Protein AF-A0AAP4BRH8-F1 (afdb_monomer_lite)

Foldseek 3Di:
DPPPPDPVPDDCPFQQSVCLLDPDDFQADQAPLHGPVVPDDDDDDPCVVVVNDGGQARSHHSDGWDKDADPVWIKTADPVRGIHTPVSNVVSVVCVVVPVD

InterPro domains:
  IPR058605 Biotin synthase auxiliary protein, C-terminal domain [PF26519] (65-90)

pLDDT: mean 89.55, std 15.1, range [38.06, 98.62]

Radius of gyration: 14.03 Å; chains: 1; bounding box: 38×30×37 Å

Organism: NCBI:txid37637

Sequence (101 aa):
MARAKDPALQTKNSPLAVAMCSDDEPVFHPNTGTEIASGEEIRLSPSQQAGYDAPRFCQLCGRRMKVQIRPDGWHAECSRHGLVDSEWIFEAQLRRRLGAG

Structure (mmCIF, N/CA/C/O backbone):
data_AF-A0AAP4BRH8-F1
#
_entry.id   AF-A0AAP4BRH8-F1
#
loop_
_atom_site.group_PDB
_atom_site.id
_atom_site.type_symbol
_atom_site.label_atom_id
_atom_site.label_alt_id
_atom_site.label_comp_id
_atom_site.label_asym_id
_atom_site.label_entity_id
_atom_site.label_seq_id
_atom_site.pdbx_PDB_ins_code
_atom_site.Cartn_x
_atom_site.Cartn_y
_atom_site.Cartn_z
_atom_site.occupancy
_atom_site.B_iso_or_equiv
_atom_site.auth_seq_id
_atom_site.auth_comp_id
_atom_site.auth_asym_id
_atom_site.auth_atom_id
_atom_site.pdbx_PDB_model_num
ATOM 1 N N . MET A 1 1 ? 21.942 -14.434 16.825 1.00 38.06 1 MET A N 1
ATOM 2 C CA . MET A 1 1 ? 21.178 -13.393 16.104 1.00 38.06 1 MET A CA 1
ATOM 3 C C . MET A 1 1 ? 20.496 -14.066 14.924 1.00 38.06 1 MET A C 1
ATOM 5 O O . MET A 1 1 ? 21.201 -14.567 14.057 1.00 38.06 1 MET A O 1
ATOM 9 N N . ALA A 1 2 ? 19.168 -14.202 14.936 1.00 41.84 2 ALA A N 1
ATOM 10 C CA . ALA A 1 2 ? 18.454 -14.804 13.810 1.00 41.84 2 ALA A CA 1
ATOM 11 C C . ALA A 1 2 ? 18.670 -13.919 12.577 1.00 41.84 2 ALA A C 1
ATOM 13 O O . ALA A 1 2 ? 18.444 -12.710 12.650 1.00 41.84 2 ALA A O 1
ATOM 14 N N . ARG A 1 3 ? 19.163 -14.490 11.472 1.00 44.84 3 ARG A N 1
ATOM 15 C CA . ARG A 1 3 ? 19.249 -13.759 10.205 1.00 44.84 3 ARG A CA 1
ATOM 16 C C . ARG A 1 3 ? 17.845 -13.258 9.875 1.00 44.84 3 ARG A C 1
ATOM 18 O O . ARG A 1 3 ? 16.910 -14.057 9.883 1.00 44.84 3 ARG A O 1
ATOM 25 N N . ALA A 1 4 ? 17.692 -11.955 9.630 1.00 51.50 4 ALA A N 1
ATOM 26 C CA . ALA A 1 4 ? 16.484 -11.451 8.991 1.00 51.50 4 ALA A CA 1
ATOM 27 C C . ALA A 1 4 ? 16.270 -12.316 7.742 1.00 51.50 4 ALA A C 1
ATOM 29 O O . ALA A 1 4 ? 17.199 -12.440 6.941 1.00 51.50 4 ALA A O 1
ATOM 30 N N . LYS A 1 5 ? 15.127 -13.012 7.649 1.00 53.59 5 LYS A N 1
ATOM 31 C CA . LYS A 1 5 ? 14.788 -13.794 6.454 1.00 53.59 5 LYS A CA 1
ATOM 32 C C . LYS A 1 5 ? 14.986 -12.875 5.258 1.00 53.59 5 LYS A C 1
ATOM 34 O O . LYS A 1 5 ? 14.435 -11.775 5.264 1.00 53.59 5 LYS A O 1
ATOM 39 N N . ASP A 1 6 ? 15.787 -13.314 4.294 1.00 52.84 6 ASP A N 1
ATOM 40 C CA . ASP A 1 6 ? 15.979 -12.582 3.049 1.00 52.84 6 ASP A CA 1
ATOM 41 C C . ASP A 1 6 ? 14.591 -12.249 2.471 1.00 52.84 6 ASP A C 1
ATOM 43 O O . ASP A 1 6 ? 13.797 -13.175 2.260 1.00 52.84 6 ASP A O 1
ATOM 47 N N . PRO A 1 7 ? 14.233 -10.965 2.291 1.00 53.78 7 PRO A N 1
ATOM 48 C CA . PRO A 1 7 ? 12.945 -10.587 1.720 1.00 53.78 7 PRO A CA 1
ATOM 49 C C . PRO A 1 7 ? 12.711 -11.233 0.349 1.00 53.78 7 PRO A C 1
ATOM 51 O O . PRO A 1 7 ? 11.567 -11.528 0.018 1.00 53.78 7 PRO A O 1
ATOM 54 N N . ALA A 1 8 ? 13.783 -11.542 -0.395 1.00 51.00 8 ALA A N 1
ATOM 55 C CA . ALA A 1 8 ? 13.720 -12.216 -1.691 1.00 51.00 8 ALA A CA 1
ATOM 56 C C . ALA A 1 8 ? 13.213 -13.673 -1.623 1.00 51.00 8 ALA A C 1
ATOM 58 O O . ALA A 1 8 ? 12.868 -14.251 -2.649 1.00 51.00 8 ALA A O 1
ATOM 59 N N . LEU A 1 9 ? 13.145 -14.280 -0.429 1.00 53.12 9 LEU A N 1
ATOM 60 C CA . LEU A 1 9 ? 12.633 -15.642 -0.211 1.00 53.12 9 LEU A CA 1
ATOM 61 C C . LEU A 1 9 ? 11.171 -15.676 0.273 1.00 53.12 9 LEU A C 1
ATOM 63 O O . LEU A 1 9 ? 10.658 -16.749 0.600 1.00 53.12 9 LEU A O 1
ATOM 67 N N . GLN A 1 10 ? 10.494 -14.529 0.384 1.00 64.94 10 GLN A N 1
ATOM 68 C CA . GLN A 1 10 ? 9.100 -14.476 0.836 1.00 64.94 10 GLN A CA 1
ATOM 69 C C . GLN A 1 10 ? 8.129 -14.677 -0.335 1.00 64.94 10 GLN A C 1
ATOM 71 O O . GLN A 1 10 ? 8.367 -14.213 -1.443 1.00 64.94 10 GLN A O 1
ATOM 76 N N . THR A 1 11 ? 7.031 -15.399 -0.097 1.00 69.81 11 THR A N 1
ATOM 77 C CA . THR A 1 11 ? 6.082 -15.817 -1.141 1.00 69.81 11 THR A CA 1
ATOM 78 C C . THR A 1 11 ? 4.797 -14.981 -1.123 1.00 69.81 11 THR A C 1
ATOM 80 O O . THR A 1 11 ? 4.376 -14.492 -0.074 1.00 69.81 11 THR A O 1
ATOM 83 N N . LYS A 1 12 ? 4.125 -14.879 -2.281 1.00 80.00 12 LYS A N 1
ATOM 84 C CA . LYS A 1 12 ? 2.863 -14.141 -2.541 1.00 80.00 12 LYS A CA 1
ATOM 85 C C . LYS A 1 12 ? 1.628 -14.663 -1.768 1.00 80.00 12 LYS A C 1
ATOM 87 O O . LYS A 1 12 ? 0.503 -14.277 -2.056 1.00 80.00 12 LYS A O 1
ATOM 92 N N . ASN A 1 13 ? 1.820 -15.524 -0.770 1.00 89.06 13 ASN A N 1
ATOM 93 C CA . ASN A 1 13 ? 0.746 -16.197 -0.030 1.00 89.06 13 ASN A CA 1
ATOM 94 C C . ASN A 1 13 ? 0.353 -15.474 1.270 1.00 89.06 13 ASN A C 1
ATOM 96 O O . ASN A 1 13 ? -0.455 -15.992 2.039 1.00 89.06 13 ASN A O 1
ATOM 100 N N . SER A 1 14 ? 0.944 -14.313 1.568 1.00 94.56 14 SER A N 1
ATOM 101 C CA . SER A 1 14 ? 0.551 -13.542 2.749 1.00 94.56 14 SER A CA 1
ATOM 102 C C . SER A 1 14 ? -0.865 -12.966 2.571 1.00 94.56 14 SER A C 1
ATOM 104 O O . SER A 1 14 ? -1.234 -12.611 1.448 1.00 94.56 14 SER A O 1
ATOM 106 N N . PRO A 1 15 ? -1.657 -12.807 3.649 1.00 96.81 15 PRO A N 1
ATOM 107 C CA . PRO A 1 15 ? -2.971 -12.172 3.554 1.00 96.81 15 PRO A CA 1
ATOM 108 C C . PRO A 1 15 ? -2.925 -10.789 2.896 1.00 96.81 15 PRO A C 1
ATOM 110 O O . PRO A 1 15 ? -3.790 -10.460 2.089 1.00 96.81 15 PRO A O 1
ATOM 113 N N . LEU A 1 16 ? -1.896 -9.990 3.200 1.00 96.94 16 LEU A N 1
ATOM 114 C CA . LEU A 1 16 ? -1.727 -8.676 2.589 1.00 96.94 16 LEU A CA 1
ATOM 115 C C . LEU A 1 16 ? -1.431 -8.770 1.086 1.00 96.94 16 LEU A C 1
ATOM 117 O O . LEU A 1 16 ? -2.020 -8.018 0.315 1.00 96.94 16 LEU A O 1
ATOM 121 N N . ALA A 1 17 ? -0.545 -9.678 0.668 1.00 96.56 17 ALA A N 1
ATOM 122 C CA . ALA A 1 17 ? -0.216 -9.868 -0.743 1.00 96.56 17 ALA A CA 1
ATOM 123 C C . ALA A 1 17 ? -1.433 -10.320 -1.546 1.00 96.56 17 ALA A C 1
ATOM 125 O O . ALA A 1 17 ? -1.682 -9.768 -2.615 1.00 96.56 17 ALA A O 1
ATOM 126 N N . VAL A 1 18 ? -2.205 -11.275 -1.017 1.00 95.75 18 VAL A N 1
ATOM 127 C CA . VAL A 1 18 ? -3.450 -11.738 -1.641 1.00 95.75 18 VAL A CA 1
ATOM 128 C C . VAL A 1 18 ? -4.407 -10.564 -1.821 1.00 95.75 18 VAL A C 1
ATOM 130 O O . VAL A 1 18 ? -4.796 -10.286 -2.950 1.00 95.75 18 VAL A O 1
ATOM 133 N N . ALA A 1 19 ? -4.683 -9.819 -0.747 1.00 96.12 19 ALA A N 1
ATOM 134 C CA . ALA A 1 19 ? -5.621 -8.702 -0.784 1.00 96.12 19 ALA A CA 1
ATOM 135 C C . ALA A 1 19 ? -5.184 -7.570 -1.736 1.00 96.12 19 ALA A C 1
ATOM 137 O O . ALA A 1 19 ? -6.019 -6.924 -2.357 1.00 96.12 19 ALA A O 1
ATOM 138 N N . MET A 1 20 ? -3.883 -7.275 -1.842 1.00 95.62 20 MET A N 1
ATOM 139 C CA . MET A 1 20 ? -3.390 -6.213 -2.740 1.00 95.62 20 MET A CA 1
ATOM 140 C C . MET A 1 20 ? -3.291 -6.659 -4.203 1.00 95.62 20 MET A C 1
ATOM 142 O O . MET A 1 20 ? -3.198 -5.823 -5.101 1.00 95.62 20 MET A O 1
ATOM 146 N N . CYS A 1 21 ? -3.272 -7.969 -4.452 1.00 94.44 21 CYS A N 1
ATOM 147 C CA . CYS A 1 21 ? -3.251 -8.529 -5.800 1.00 94.44 21 CYS A CA 1
ATOM 148 C C . CYS A 1 21 ? -4.654 -8.844 -6.337 1.00 94.44 21 CYS A C 1
ATOM 150 O O . CYS A 1 21 ? -4.787 -9.007 -7.549 1.00 94.44 21 CYS A O 1
ATOM 152 N N . SER A 1 22 ? -5.668 -8.931 -5.475 1.00 91.94 22 SER A N 1
ATOM 153 C CA . SER A 1 22 ? -7.080 -9.086 -5.843 1.00 91.94 22 SER A CA 1
ATOM 154 C C . SER A 1 22 ? -7.714 -7.768 -6.308 1.00 91.94 22 SER A C 1
ATOM 156 O O . SER A 1 22 ? -7.046 -6.734 -6.368 1.00 91.94 22 SER A O 1
ATOM 158 N N . ASP A 1 23 ? -8.999 -7.827 -6.659 1.00 89.25 23 ASP A N 1
ATOM 159 C CA . ASP A 1 23 ? -9.844 -6.666 -6.984 1.00 89.25 23 ASP A CA 1
ATOM 160 C C . ASP A 1 23 ? -10.712 -6.217 -5.792 1.00 89.25 23 ASP A C 1
ATOM 162 O O . ASP A 1 23 ? -11.561 -5.340 -5.932 1.00 89.25 23 ASP A O 1
ATOM 166 N N . ASP A 1 24 ? -10.501 -6.817 -4.617 1.00 92.25 24 ASP A N 1
ATOM 167 C CA . ASP A 1 24 ? -11.212 -6.465 -3.391 1.00 92.25 24 ASP A CA 1
ATOM 168 C C . ASP A 1 24 ? -10.902 -5.026 -2.959 1.00 92.25 24 ASP A C 1
ATOM 170 O O . ASP A 1 24 ? -9.745 -4.593 -2.925 1.00 92.25 24 ASP A O 1
ATOM 174 N N . GLU A 1 25 ? -11.946 -4.296 -2.572 1.00 92.88 25 GLU A N 1
ATOM 175 C CA . GLU A 1 25 ? -11.815 -2.938 -2.053 1.00 92.88 25 GLU A CA 1
ATOM 176 C C . GLU A 1 25 ? -11.102 -2.947 -0.684 1.00 92.88 25 GLU A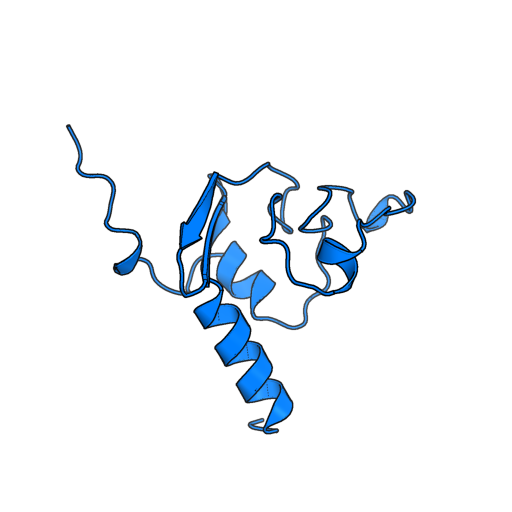 C 1
ATOM 178 O O . GLU A 1 25 ? -11.435 -3.756 0.191 1.00 92.88 25 GLU A O 1
ATOM 183 N N . PRO A 1 26 ? -10.093 -2.081 -0.463 1.00 96.81 26 PRO A N 1
ATOM 184 C CA . PRO A 1 26 ? -9.374 -2.040 0.805 1.00 96.81 26 PRO A CA 1
ATOM 185 C C . PRO A 1 26 ? -10.269 -1.626 1.984 1.00 96.81 26 PRO A C 1
ATOM 187 O O . PRO A 1 26 ? -11.123 -0.757 1.859 1.00 96.81 26 PRO A O 1
ATOM 190 N N . VAL A 1 27 ? -10.001 -2.165 3.180 1.00 98.31 27 VAL A N 1
ATOM 191 C CA . VAL A 1 27 ? -10.647 -1.697 4.426 1.00 98.31 27 VAL A CA 1
ATOM 192 C C . VAL A 1 27 ? -10.037 -0.369 4.879 1.00 98.31 27 VAL A C 1
ATOM 194 O O . VAL A 1 27 ? -10.737 0.526 5.343 1.00 98.31 27 VAL A O 1
ATOM 197 N N . PHE A 1 28 ? -8.720 -0.224 4.718 1.00 98.62 28 PHE A N 1
ATOM 198 C CA . PHE A 1 28 ? -7.972 0.994 5.023 1.00 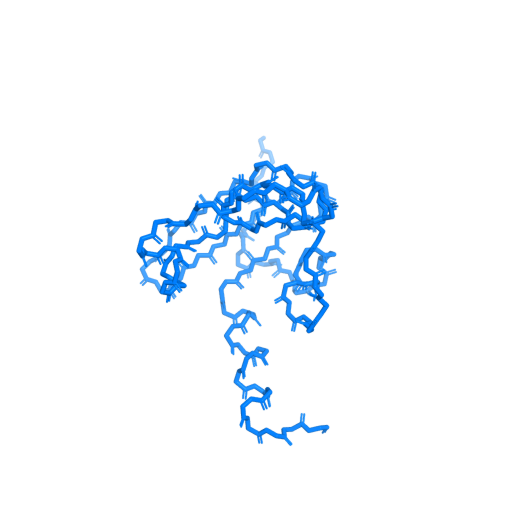98.62 28 PHE A CA 1
ATOM 199 C C . PHE A 1 28 ? -7.218 1.479 3.791 1.00 98.62 28 PHE A C 1
ATOM 201 O O . PHE A 1 28 ? -6.550 0.695 3.117 1.00 98.62 28 PHE A O 1
ATOM 208 N N . HIS A 1 29 ? -7.242 2.783 3.541 1.00 97.94 29 HIS A N 1
ATOM 209 C CA . HIS A 1 29 ? -6.539 3.389 2.425 1.00 97.94 29 HIS A CA 1
ATOM 210 C C . HIS A 1 29 ? -5.013 3.150 2.533 1.00 97.94 29 HIS A C 1
ATOM 212 O O . HIS A 1 29 ? -4.395 3.577 3.518 1.00 97.94 29 HIS A O 1
ATOM 218 N N . PRO A 1 30 ? -4.357 2.517 1.539 1.00 97.75 30 PRO A N 1
ATOM 219 C CA . PRO A 1 30 ? -2.969 2.052 1.669 1.00 97.75 30 PRO A CA 1
ATOM 220 C C . PRO A 1 30 ? -1.919 3.150 1.907 1.00 97.75 30 PRO A C 1
ATOM 222 O O . PRO A 1 30 ? -0.861 2.886 2.488 1.00 97.75 30 PRO A O 1
ATOM 225 N N . ASN A 1 31 ? -2.176 4.391 1.481 1.00 97.75 31 ASN A N 1
ATOM 226 C CA . ASN A 1 31 ? -1.217 5.494 1.627 1.00 97.75 31 ASN A CA 1
ATOM 227 C C . ASN A 1 31 ? -1.494 6.420 2.821 1.00 97.75 31 ASN A C 1
ATOM 229 O O . ASN A 1 31 ? -0.566 7.085 3.278 1.00 97.75 31 ASN A O 1
ATOM 233 N N . THR A 1 32 ? -2.719 6.442 3.354 1.00 97.38 32 THR A N 1
ATOM 234 C CA . THR A 1 32 ? -3.109 7.367 4.442 1.00 97.38 32 THR A CA 1
ATOM 235 C C . THR A 1 32 ? -3.468 6.647 5.739 1.00 97.38 32 THR A C 1
ATOM 237 O O . THR A 1 32 ? -3.326 7.226 6.811 1.00 97.38 32 THR A O 1
ATOM 240 N N . GLY A 1 33 ? -3.884 5.378 5.661 1.00 97.81 33 GLY A N 1
ATOM 241 C CA . GLY A 1 33 ? -4.350 4.598 6.805 1.00 97.81 33 GLY A CA 1
ATOM 242 C C . GLY A 1 33 ? -5.775 4.928 7.248 1.00 97.81 33 GLY A C 1
ATOM 243 O O . GLY A 1 33 ? -6.225 4.362 8.238 1.00 97.81 33 GLY A O 1
ATOM 244 N N . THR A 1 34 ? -6.472 5.812 6.531 1.00 98.06 34 THR A N 1
ATOM 245 C CA . THR A 1 34 ? -7.886 6.139 6.758 1.00 98.06 34 THR A CA 1
ATOM 246 C C . THR A 1 34 ? -8.750 4.910 6.493 1.00 98.06 34 THR A C 1
ATOM 248 O O . THR A 1 34 ? -8.560 4.239 5.481 1.00 98.06 34 THR A O 1
ATOM 251 N N . GLU A 1 35 ? -9.683 4.593 7.385 1.00 98.19 35 GLU A N 1
ATOM 252 C CA . GLU A 1 35 ? -10.659 3.523 7.158 1.00 98.19 35 GLU A CA 1
ATOM 253 C C . GLU A 1 35 ? -11.649 3.943 6.065 1.00 98.19 35 GLU A C 1
ATOM 255 O O . GLU A 1 35 ? -12.245 5.008 6.161 1.00 98.19 35 GLU A O 1
ATOM 260 N N . ILE A 1 36 ? -11.837 3.126 5.027 1.00 97.25 36 ILE A N 1
ATOM 261 C CA . ILE A 1 36 ? -12.693 3.483 3.882 1.00 97.25 36 ILE A CA 1
ATOM 262 C C . ILE A 1 36 ? -14.152 3.656 4.323 1.00 97.25 36 ILE A C 1
ATOM 264 O O . ILE A 1 36 ? -14.825 4.603 3.919 1.00 97.25 36 ILE A O 1
ATOM 268 N N . ALA A 1 37 ? -14.629 2.785 5.214 1.00 96.56 37 ALA A N 1
ATOM 269 C CA . ALA A 1 37 ? -16.004 2.810 5.704 1.00 96.56 37 ALA A CA 1
ATOM 270 C C . ALA A 1 37 ? -16.321 4.001 6.628 1.00 96.56 37 ALA A C 1
ATOM 272 O O . ALA A 1 37 ? -17.496 4.254 6.891 1.00 96.56 37 ALA A O 1
ATOM 273 N N . SER A 1 38 ? -15.317 4.740 7.122 1.00 96.75 38 SER A N 1
ATOM 274 C CA . SER A 1 38 ? -15.564 5.895 7.996 1.00 96.75 38 SER A CA 1
ATOM 275 C C . SER A 1 38 ? -16.181 7.081 7.248 1.00 96.75 38 SER A C 1
ATOM 277 O O . SER A 1 38 ? -16.764 7.963 7.878 1.00 96.75 38 SER A O 1
ATOM 279 N N . GLY A 1 39 ? -16.046 7.117 5.916 1.00 94.12 39 GLY A N 1
ATOM 280 C CA . GLY A 1 39 ? -16.465 8.248 5.087 1.00 94.12 39 GLY A CA 1
ATOM 281 C C . GLY A 1 39 ? -15.620 9.511 5.287 1.00 94.12 39 GLY A C 1
ATOM 282 O O . GLY A 1 39 ? -15.994 10.575 4.796 1.00 94.12 39 GLY A O 1
ATOM 283 N N . GLU A 1 40 ? -14.499 9.421 6.009 1.00 96.44 40 GLU A N 1
ATOM 284 C CA . GLU A 1 40 ? -13.557 10.529 6.156 1.00 96.44 40 GLU A CA 1
ATOM 285 C C . GLU A 1 40 ? -12.919 10.878 4.803 1.00 96.44 40 GLU A C 1
ATOM 287 O O . GLU A 1 40 ? -12.590 10.008 3.995 1.00 96.44 40 GLU A O 1
ATOM 292 N N . GLU A 1 41 ? -12.720 12.173 4.556 1.00 95.94 41 GLU A N 1
ATOM 293 C CA . GLU A 1 41 ? -12.086 12.659 3.333 1.00 95.94 41 GLU A CA 1
ATOM 294 C C . GLU A 1 41 ? -10.632 12.158 3.226 1.00 95.94 41 GLU A C 1
ATOM 296 O O . GLU A 1 41 ? -9.757 12.533 4.010 1.00 95.94 41 GLU A O 1
ATOM 301 N N . ILE A 1 42 ? -10.345 11.350 2.204 1.00 96.88 42 ILE A N 1
ATOM 302 C CA . ILE A 1 42 ? -8.991 10.863 1.920 1.00 96.88 42 ILE A CA 1
ATOM 303 C C . ILE A 1 42 ? -8.262 11.892 1.056 1.00 96.88 42 ILE A C 1
ATOM 305 O O . ILE A 1 42 ? -8.469 11.983 -0.154 1.00 96.88 42 ILE A O 1
ATOM 309 N N . ARG A 1 43 ? -7.355 12.653 1.673 1.00 95.75 43 ARG A N 1
ATOM 310 C CA . ARG A 1 43 ? -6.490 13.598 0.956 1.00 95.75 43 ARG A CA 1
ATOM 311 C C . ARG A 1 43 ? -5.192 12.936 0.529 1.00 95.75 43 ARG A C 1
ATOM 313 O O . ARG A 1 43 ? -4.383 12.534 1.364 1.00 95.75 43 ARG A O 1
ATOM 320 N N . LEU A 1 44 ? -4.982 12.880 -0.780 1.00 96.25 44 LEU A N 1
ATOM 321 C CA . LEU A 1 44 ? -3.785 12.315 -1.390 1.00 96.25 44 LEU A CA 1
ATOM 322 C C . LEU A 1 44 ? -2.875 13.411 -1.935 1.00 96.25 44 LEU A C 1
ATOM 324 O O . LEU A 1 44 ? -3.346 14.359 -2.564 1.00 96.25 44 LEU A O 1
ATOM 328 N N . SER A 1 45 ? -1.567 13.248 -1.747 1.00 96.25 45 SER A N 1
ATOM 329 C CA . SER A 1 45 ? -0.569 14.026 -2.480 1.00 96.25 45 SER A CA 1
ATOM 330 C C . SER A 1 45 ? -0.658 13.715 -3.985 1.00 96.25 45 SER A C 1
ATOM 332 O O . SER A 1 45 ? -1.115 12.631 -4.359 1.00 96.25 45 SER A O 1
ATOM 334 N N . PRO A 1 46 ? -0.169 14.600 -4.872 1.00 97.38 46 PRO A N 1
ATOM 335 C CA . PRO A 1 46 ? -0.120 14.306 -6.305 1.00 97.38 46 PRO A CA 1
ATOM 336 C C . PRO A 1 46 ? 0.609 12.992 -6.644 1.00 97.38 46 PRO A C 1
ATOM 338 O O . PRO A 1 46 ? 0.176 12.261 -7.528 1.00 97.38 46 PRO A O 1
ATOM 341 N N . SER A 1 47 ? 1.673 12.652 -5.905 1.00 95.62 47 SER A N 1
ATOM 342 C CA . SER A 1 47 ? 2.423 11.396 -6.088 1.00 95.62 47 SER A CA 1
ATOM 343 C C . SER A 1 47 ? 1.582 10.164 -5.733 1.00 95.62 47 SER A C 1
ATOM 345 O O . SER A 1 47 ? 1.585 9.167 -6.454 1.00 95.62 47 SER A O 1
ATOM 347 N N . GLN A 1 48 ? 0.799 10.251 -4.652 1.00 95.94 48 GLN A N 1
ATOM 348 C CA . GLN A 1 48 ? -0.109 9.183 -4.224 1.00 95.94 48 GLN A CA 1
ATOM 349 C C . GLN A 1 48 ? -1.254 8.989 -5.221 1.00 95.94 48 GLN A C 1
ATOM 351 O O . GLN A 1 48 ? -1.568 7.854 -5.561 1.00 95.94 48 GLN A O 1
ATOM 356 N N . GLN A 1 49 ? -1.832 10.080 -5.735 1.00 95.50 49 GLN A N 1
ATOM 357 C CA . GLN A 1 49 ? -2.877 10.019 -6.769 1.00 95.50 49 GLN A CA 1
ATOM 358 C C . GLN A 1 49 ? -2.364 9.383 -8.065 1.00 95.50 49 GLN A C 1
ATOM 360 O O . GLN A 1 49 ? -3.090 8.640 -8.718 1.00 95.50 49 GLN A O 1
ATOM 365 N N . ALA A 1 50 ? -1.104 9.644 -8.420 1.00 93.50 50 ALA A N 1
ATOM 366 C CA . ALA A 1 50 ? -0.454 9.053 -9.585 1.00 93.50 50 ALA A CA 1
ATOM 367 C C . ALA A 1 50 ? 0.007 7.596 -9.372 1.00 93.50 50 ALA A C 1
ATOM 369 O O . ALA A 1 50 ? 0.451 6.958 -10.324 1.00 93.50 50 ALA A O 1
ATOM 370 N N . GLY A 1 51 ? -0.082 7.061 -8.148 1.00 90.81 51 GLY A N 1
ATOM 371 C CA . GLY A 1 51 ? 0.351 5.699 -7.822 1.00 90.81 51 GLY A CA 1
ATOM 372 C C . GLY A 1 51 ? 1.870 5.511 -7.727 1.00 90.81 51 GLY A C 1
ATOM 373 O O . GLY A 1 51 ? 2.343 4.381 -7.819 1.00 90.81 51 GLY A O 1
ATOM 374 N N . TYR A 1 52 ? 2.644 6.587 -7.546 1.00 91.62 52 TYR A N 1
ATOM 375 C CA . TYR A 1 52 ? 4.112 6.520 -7.452 1.00 91.62 52 TYR A CA 1
ATOM 376 C C . TYR A 1 52 ? 4.634 6.265 -6.032 1.00 91.62 52 TYR A C 1
ATOM 378 O O . TYR A 1 52 ? 5.776 5.840 -5.859 1.00 91.62 52 TYR A O 1
ATOM 386 N N . ASP A 1 53 ? 3.805 6.480 -5.011 1.00 95.56 53 ASP A N 1
ATOM 387 C CA . ASP A 1 53 ? 4.185 6.248 -3.619 1.00 95.56 53 ASP A CA 1
ATOM 388 C C . ASP A 1 53 ? 3.885 4.808 -3.183 1.00 95.56 53 ASP A C 1
ATOM 390 O O . ASP A 1 53 ? 2.755 4.325 -3.287 1.00 95.56 53 ASP A O 1
ATOM 394 N N . ALA A 1 54 ? 4.878 4.150 -2.579 1.00 96.94 54 ALA A N 1
ATOM 395 C CA . ALA A 1 54 ? 4.682 2.859 -1.925 1.00 96.94 54 ALA A CA 1
ATOM 396 C C . ALA A 1 54 ? 3.622 2.948 -0.800 1.00 96.94 54 ALA A C 1
ATOM 398 O O . ALA A 1 54 ? 3.566 3.952 -0.073 1.00 96.94 54 ALA A O 1
ATOM 399 N N . PRO A 1 55 ? 2.814 1.893 -0.586 1.00 97.38 55 PRO A N 1
ATOM 400 C CA . PRO A 1 55 ? 1.818 1.861 0.476 1.00 97.38 55 PRO A CA 1
ATOM 401 C C . PRO A 1 55 ? 2.506 1.936 1.840 1.00 97.38 55 PRO A C 1
ATOM 403 O O . PRO A 1 55 ? 3.498 1.260 2.110 1.00 97.38 55 PRO A O 1
ATOM 406 N N . ARG A 1 56 ? 1.973 2.765 2.736 1.00 97.94 56 ARG A N 1
ATOM 407 C CA . ARG A 1 56 ? 2.535 2.998 4.078 1.00 97.94 56 ARG A CA 1
ATOM 408 C C . ARG A 1 56 ? 1.725 2.312 5.171 1.00 97.94 56 ARG A C 1
ATOM 410 O O . ARG A 1 56 ? 2.248 2.111 6.269 1.00 97.94 56 ARG A O 1
ATOM 417 N N . PHE A 1 57 ? 0.489 1.928 4.867 1.00 98.62 57 PHE A N 1
ATOM 418 C CA . PHE A 1 57 ? -0.457 1.330 5.795 1.00 98.62 57 PHE A CA 1
ATOM 419 C C . PHE A 1 57 ? -1.022 0.031 5.227 1.00 98.62 57 PHE A C 1
ATOM 421 O O . PHE A 1 57 ? -1.285 -0.094 4.035 1.00 98.62 57 PHE A O 1
ATOM 428 N N . CYS A 1 58 ? -1.194 -0.957 6.098 1.00 98.56 58 CYS A N 1
ATOM 429 C CA . CYS A 1 58 ? -1.787 -2.231 5.735 1.00 98.56 58 CYS A CA 1
ATOM 430 C C . CYS A 1 58 ? -3.274 -2.041 5.444 1.00 98.56 58 CYS A C 1
ATOM 432 O O . CYS A 1 58 ? -4.031 -1.697 6.352 1.00 98.56 58 CYS A O 1
ATOM 434 N N . GLN A 1 59 ? -3.704 -2.365 4.228 1.00 98.50 59 GLN A N 1
ATOM 435 C CA . GLN A 1 59 ? -5.091 -2.161 3.813 1.00 98.50 59 GLN A CA 1
ATOM 436 C C . GLN A 1 59 ? -6.123 -3.033 4.543 1.00 98.50 59 GLN A C 1
ATOM 438 O O . GLN A 1 59 ? -7.318 -2.794 4.439 1.00 98.50 59 GLN A O 1
ATOM 443 N N . LEU A 1 60 ? -5.659 -4.037 5.292 1.00 98.56 60 LEU A N 1
ATOM 444 C CA . LEU A 1 60 ? -6.503 -4.947 6.067 1.00 98.56 60 LEU A CA 1
ATOM 445 C C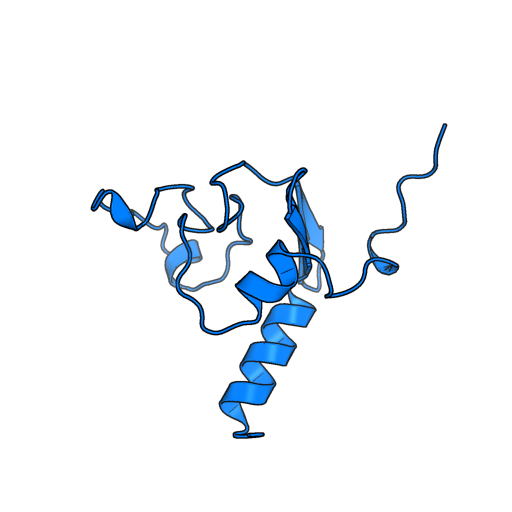 . LEU A 1 60 ? -6.671 -4.525 7.536 1.00 98.56 60 LEU A C 1
ATOM 447 O O . LEU A 1 60 ? -7.617 -4.952 8.183 1.00 98.56 60 LEU A O 1
ATOM 451 N N . CYS A 1 61 ? -5.740 -3.753 8.116 1.00 98.50 61 CYS A N 1
ATOM 452 C CA . CYS A 1 61 ? -5.826 -3.378 9.544 1.00 98.50 61 CYS A CA 1
ATOM 453 C C . CYS A 1 61 ? -5.344 -1.969 9.905 1.00 98.50 61 CYS A C 1
ATOM 455 O O . CYS A 1 61 ? -5.167 -1.685 11.090 1.00 98.50 61 CYS A O 1
ATOM 457 N N . GLY A 1 62 ? -5.007 -1.129 8.927 1.00 98.31 62 GLY A N 1
ATOM 458 C CA . GLY A 1 62 ? -4.595 0.260 9.149 1.00 98.31 62 GLY A CA 1
ATOM 459 C C . GLY A 1 62 ? -3.235 0.434 9.837 1.00 98.31 62 GLY A C 1
ATOM 460 O O . GLY A 1 62 ? -2.810 1.551 10.115 1.00 98.31 62 GLY A O 1
ATOM 461 N N . ARG A 1 63 ? -2.496 -0.647 10.127 1.00 98.56 63 ARG A N 1
ATOM 462 C CA . ARG A 1 63 ? -1.165 -0.552 10.751 1.00 98.56 63 ARG A CA 1
ATOM 463 C C . ARG A 1 63 ? -0.142 0.023 9.786 1.00 98.56 63 ARG A C 1
ATOM 465 O O . ARG A 1 63 ? -0.057 -0.425 8.644 1.00 98.56 63 ARG A O 1
ATOM 472 N N . ARG A 1 64 ? 0.708 0.925 10.284 1.00 98.50 64 ARG A N 1
ATOM 473 C CA . ARG A 1 64 ? 1.909 1.364 9.563 1.00 98.50 64 ARG A CA 1
ATOM 474 C C . ARG A 1 64 ? 2.809 0.169 9.265 1.00 98.50 64 ARG A C 1
ATOM 476 O O . ARG A 1 64 ? 3.071 -0.650 10.145 1.00 98.50 64 ARG A O 1
ATOM 483 N N . MET A 1 65 ? 3.275 0.098 8.029 1.00 98.38 65 MET A N 1
ATOM 484 C CA . MET A 1 65 ? 4.130 -0.973 7.534 1.00 98.38 65 MET A CA 1
ATOM 485 C C . MET A 1 65 ? 5.595 -0.552 7.529 1.00 98.38 65 MET A C 1
ATOM 487 O O . MET A 1 65 ? 5.930 0.627 7.349 1.00 98.38 65 MET A O 1
ATOM 491 N N . LYS A 1 66 ? 6.484 -1.537 7.665 1.00 98.00 66 LYS A N 1
ATOM 492 C CA . LYS A 1 66 ? 7.893 -1.350 7.322 1.00 98.00 66 LYS A CA 1
ATOM 493 C C . LYS A 1 66 ? 8.005 -1.410 5.803 1.00 98.00 66 LYS A C 1
ATOM 495 O O . LYS A 1 66 ? 7.685 -2.433 5.213 1.00 98.00 66 LYS A O 1
ATOM 500 N N . VAL A 1 67 ? 8.450 -0.322 5.186 1.00 97.69 67 VAL A N 1
ATOM 501 C CA . VAL A 1 67 ? 8.611 -0.231 3.730 1.00 97.69 67 VAL A CA 1
ATOM 502 C C . VAL A 1 67 ? 10.085 -0.082 3.410 1.00 97.69 67 VAL A C 1
ATOM 504 O O . VAL A 1 67 ? 10.768 0.720 4.045 1.00 97.69 67 VAL A O 1
ATOM 507 N N . GLN A 1 68 ? 10.547 -0.840 2.424 1.00 96.69 68 GLN A N 1
ATOM 508 C CA . GLN A 1 68 ? 11.870 -0.705 1.837 1.00 96.69 68 GLN A CA 1
ATOM 509 C C . GLN A 1 68 ? 11.703 -0.373 0.358 1.00 96.69 68 GLN A C 1
ATOM 511 O O . GLN A 1 68 ? 11.111 -1.149 -0.390 1.00 96.69 68 GLN A O 1
ATOM 516 N N . ILE A 1 69 ? 12.244 0.772 -0.047 1.00 96.31 69 ILE A N 1
ATOM 517 C CA . ILE A 1 69 ? 12.351 1.150 -1.455 1.00 96.31 69 ILE A CA 1
ATOM 518 C C . ILE A 1 69 ? 13.624 0.524 -2.031 1.00 96.31 69 ILE A C 1
ATOM 520 O O . ILE A 1 69 ? 14.662 0.482 -1.358 1.00 96.31 69 ILE A O 1
ATOM 524 N N . ARG A 1 70 ? 13.526 0.034 -3.265 1.00 93.38 70 ARG A N 1
ATOM 525 C CA . ARG A 1 70 ? 14.608 -0.484 -4.103 1.00 93.38 70 ARG A CA 1
ATOM 526 C C . ARG A 1 70 ? 14.623 0.287 -5.434 1.00 93.38 70 ARG A C 1
ATOM 528 O O . ARG A 1 70 ? 13.617 0.904 -5.776 1.00 93.38 70 ARG A O 1
ATOM 535 N N . PRO A 1 71 ? 15.728 0.268 -6.199 1.00 94.50 71 PRO A N 1
ATOM 536 C CA . PRO A 1 71 ? 15.766 0.913 -7.515 1.00 94.50 71 PRO A CA 1
ATOM 537 C C . PRO A 1 71 ? 14.698 0.405 -8.496 1.00 94.50 71 PRO A C 1
ATOM 539 O O . PRO A 1 71 ? 14.268 1.156 -9.363 1.00 94.50 71 PRO A O 1
ATOM 542 N N . ASP A 1 72 ? 14.286 -0.854 -8.355 1.00 91.19 72 ASP A N 1
ATOM 543 C CA . ASP A 1 72 ? 13.341 -1.557 -9.225 1.00 91.19 72 ASP A CA 1
ATOM 544 C C . ASP A 1 72 ? 11.923 -1.664 -8.644 1.00 91.19 72 ASP A C 1
ATOM 546 O O . ASP A 1 72 ? 11.032 -2.185 -9.302 1.00 91.19 72 ASP A O 1
ATOM 550 N N . GLY A 1 73 ? 11.681 -1.178 -7.424 1.00 94.81 73 GLY A N 1
ATOM 551 C CA . GLY A 1 73 ? 10.378 -1.332 -6.790 1.00 94.81 73 GLY A CA 1
ATOM 552 C C . GLY A 1 73 ? 10.414 -1.165 -5.282 1.00 94.81 73 GLY A C 1
ATOM 553 O O . GLY A 1 73 ? 11.206 -0.402 -4.728 1.00 94.81 73 GLY A O 1
ATOM 554 N N . TRP A 1 74 ? 9.533 -1.869 -4.583 1.00 95.81 74 TRP A N 1
ATOM 555 C CA . TRP A 1 74 ? 9.470 -1.815 -3.128 1.00 95.81 74 TRP A CA 1
ATOM 556 C C . TRP A 1 74 ? 8.876 -3.090 -2.543 1.00 95.81 74 TRP A C 1
ATOM 558 O O . TRP A 1 74 ? 8.100 -3.793 -3.184 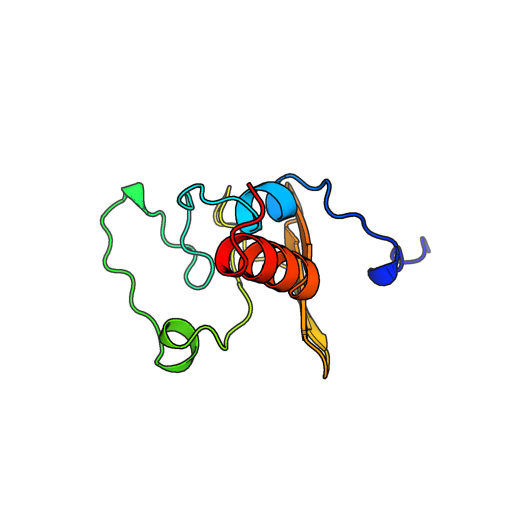1.00 95.81 74 TRP A O 1
ATOM 568 N N . HIS A 1 75 ? 9.191 -3.335 -1.272 1.00 96.38 75 HIS A N 1
ATOM 569 C CA . HIS A 1 75 ? 8.432 -4.269 -0.451 1.00 96.38 75 HIS A CA 1
ATOM 570 C C . HIS A 1 75 ? 7.882 -3.569 0.793 1.00 96.38 75 HIS A C 1
ATOM 572 O O . HIS A 1 75 ? 8.506 -2.659 1.351 1.00 96.38 75 HIS A O 1
ATOM 578 N N . ALA A 1 76 ? 6.717 -4.014 1.253 1.00 97.56 76 ALA A N 1
ATOM 579 C CA . ALA A 1 76 ? 6.048 -3.497 2.436 1.00 97.56 76 ALA A CA 1
ATOM 580 C C . ALA A 1 76 ? 5.595 -4.645 3.340 1.00 97.56 76 ALA A C 1
ATOM 582 O O . ALA A 1 76 ? 4.973 -5.599 2.884 1.00 97.56 76 ALA A O 1
ATOM 583 N N . GLU A 1 77 ? 5.911 -4.559 4.630 1.00 97.56 77 GLU A N 1
ATOM 584 C CA . GLU A 1 77 ? 5.626 -5.610 5.603 1.00 97.56 77 GLU A CA 1
ATOM 585 C C . GLU A 1 77 ? 4.690 -5.103 6.701 1.00 97.56 77 GLU A C 1
ATOM 587 O O . GLU A 1 77 ? 5.008 -4.175 7.458 1.00 97.56 77 GLU A O 1
ATOM 592 N N . CYS A 1 78 ? 3.530 -5.749 6.807 1.00 98.12 78 CYS A N 1
ATOM 593 C CA . CYS A 1 78 ? 2.659 -5.652 7.964 1.00 98.12 78 CYS A CA 1
ATOM 594 C C . CYS A 1 78 ? 3.037 -6.738 8.972 1.00 98.12 78 CYS A C 1
ATOM 596 O O . CYS A 1 78 ? 2.992 -7.926 8.659 1.00 98.12 78 CYS A O 1
ATOM 598 N N . SER A 1 79 ? 3.277 -6.355 10.225 1.00 96.62 79 SER A N 1
ATOM 599 C CA . SER A 1 79 ? 3.606 -7.307 11.296 1.00 96.62 79 SER A CA 1
ATOM 600 C C . SER A 1 79 ? 2.515 -8.346 11.596 1.00 96.62 79 SER A C 1
ATOM 602 O O . SER A 1 79 ? 2.784 -9.314 12.300 1.00 96.62 79 SER A O 1
ATOM 604 N N . ARG A 1 80 ? 1.286 -8.151 11.094 1.00 97.56 80 ARG A N 1
ATOM 605 C CA . ARG A 1 80 ? 0.162 -9.093 11.246 1.00 97.56 80 ARG A CA 1
ATOM 606 C C . ARG A 1 80 ? -0.184 -9.849 9.970 1.00 97.56 80 ARG A C 1
ATOM 608 O O . ARG A 1 80 ? -0.552 -11.012 10.041 1.00 97.56 80 ARG A O 1
ATOM 615 N N . HIS A 1 81 ? -0.107 -9.177 8.826 1.00 97.81 81 HIS A N 1
ATOM 616 C CA . HIS A 1 81 ? -0.635 -9.691 7.558 1.00 97.81 81 HIS A CA 1
ATOM 617 C C . HIS A 1 81 ? 0.450 -9.999 6.523 1.00 97.81 81 HIS A C 1
ATOM 619 O O . HIS A 1 81 ? 0.133 -10.401 5.409 1.00 97.81 81 HIS A O 1
ATOM 625 N N . GLY A 1 82 ? 1.719 -9.860 6.912 1.00 96.25 82 GLY A N 1
ATOM 626 C CA . GLY A 1 82 ? 2.876 -10.272 6.131 1.00 96.25 82 GLY A CA 1
ATOM 627 C C . GLY A 1 82 ? 3.318 -9.255 5.084 1.00 96.25 82 GLY A C 1
ATOM 628 O O . GLY A 1 82 ? 3.002 -8.065 5.169 1.00 96.25 82 GLY A O 1
ATOM 629 N N . LEU A 1 83 ? 4.114 -9.745 4.136 1.00 96.31 83 LEU A N 1
ATOM 630 C CA . LEU A 1 83 ? 4.792 -8.965 3.104 1.00 96.31 83 LEU A CA 1
ATOM 631 C C . LEU A 1 83 ? 3.951 -8.843 1.838 1.00 96.31 83 LEU A C 1
ATOM 633 O O . LEU A 1 83 ? 3.250 -9.781 1.471 1.00 96.31 83 LEU A O 1
ATOM 637 N N . VAL A 1 84 ? 4.106 -7.729 1.141 1.00 96.62 84 VAL A N 1
ATOM 638 C CA . VAL A 1 84 ? 3.722 -7.531 -0.256 1.00 96.62 84 VAL A CA 1
ATOM 639 C C . VAL A 1 84 ? 4.878 -6.856 -0.999 1.00 96.62 84 VAL A C 1
ATOM 641 O O . VAL A 1 84 ? 5.601 -6.046 -0.413 1.00 96.62 84 VAL A O 1
ATOM 644 N N . ASP A 1 85 ? 5.056 -7.198 -2.272 1.00 95.75 85 ASP A N 1
ATOM 645 C CA . ASP A 1 85 ? 6.068 -6.627 -3.164 1.00 95.75 85 ASP A CA 1
ATOM 646 C C . ASP A 1 85 ? 5.400 -5.989 -4.390 1.00 95.75 85 ASP A C 1
ATOM 648 O O . ASP A 1 85 ? 4.356 -6.466 -4.851 1.00 95.75 85 ASP A O 1
ATOM 652 N N . SER A 1 86 ? 5.986 -4.911 -4.913 1.00 95.38 86 SER A N 1
ATOM 653 C CA . SER A 1 86 ? 5.476 -4.199 -6.088 1.00 95.38 86 SER A CA 1
ATOM 654 C C . SER A 1 86 ? 5.379 -5.089 -7.326 1.00 95.38 86 SER A C 1
ATOM 656 O O . SER A 1 86 ? 4.410 -4.966 -8.078 1.00 95.38 86 SER A O 1
ATOM 658 N N . GLU A 1 87 ? 6.314 -6.028 -7.505 1.00 94.50 87 GLU A N 1
ATOM 659 C CA . GLU A 1 87 ? 6.314 -6.946 -8.652 1.00 94.50 87 GLU A CA 1
ATOM 660 C C . GLU A 1 87 ? 5.051 -7.814 -8.679 1.00 94.50 87 GLU A C 1
ATOM 662 O O . GLU A 1 87 ? 4.425 -8.014 -9.718 1.00 94.50 87 GLU A O 1
ATOM 667 N N . TRP A 1 88 ? 4.593 -8.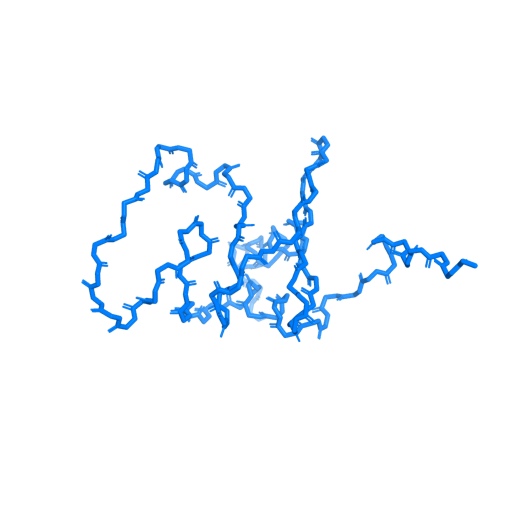270 -7.512 1.00 95.00 88 TRP A N 1
ATOM 668 C CA . TRP A 1 88 ? 3.409 -9.123 -7.411 1.00 95.00 88 TRP A CA 1
ATOM 669 C C . TRP A 1 88 ? 2.128 -8.393 -7.816 1.00 95.00 88 TRP A C 1
ATOM 671 O O . TRP A 1 88 ? 1.231 -9.007 -8.409 1.00 95.00 88 TRP A O 1
ATOM 681 N N . ILE A 1 89 ? 2.051 -7.101 -7.493 1.00 93.56 89 ILE A N 1
ATOM 682 C CA . ILE A 1 89 ? 0.940 -6.222 -7.863 1.00 93.56 89 ILE A CA 1
ATOM 683 C C . ILE A 1 89 ? 0.992 -5.943 -9.363 1.00 93.56 89 ILE A C 1
ATOM 685 O O . ILE A 1 89 ? -0.032 -6.074 -10.036 1.00 93.56 89 ILE A O 1
ATOM 689 N N . PHE A 1 90 ? 2.174 -5.619 -9.896 1.00 92.25 90 PHE A N 1
ATOM 690 C CA . PHE A 1 90 ? 2.370 -5.382 -11.324 1.00 92.25 90 PHE A CA 1
ATOM 691 C C . PHE A 1 90 ? 1.960 -6.602 -12.157 1.00 92.25 90 PHE A C 1
ATOM 693 O O . PHE A 1 90 ? 1.164 -6.472 -13.084 1.00 92.25 90 PHE A O 1
ATOM 700 N N . GLU A 1 91 ? 2.395 -7.806 -11.778 1.00 93.25 91 GLU A N 1
ATOM 701 C CA . GLU A 1 91 ? 1.965 -9.056 -12.416 1.00 93.25 91 GLU A CA 1
ATOM 702 C C . GLU A 1 91 ? 0.440 -9.232 -12.400 1.00 93.25 91 GLU A C 1
ATOM 704 O O . GLU A 1 91 ? -0.154 -9.625 -13.405 1.00 93.25 91 GLU A O 1
ATOM 709 N N . ALA A 1 92 ? -0.213 -8.955 -11.265 1.00 91.69 92 ALA A N 1
ATOM 710 C CA . ALA A 1 92 ? -1.665 -9.078 -11.144 1.00 91.69 92 ALA A CA 1
ATOM 711 C C . ALA A 1 92 ? -2.391 -8.052 -12.031 1.00 91.69 92 ALA A C 1
ATOM 713 O O . ALA A 1 92 ? -3.359 -8.377 -12.716 1.00 91.69 92 ALA A O 1
ATOM 714 N N . GLN A 1 93 ? -1.902 -6.810 -12.072 1.00 91.44 93 GLN A N 1
ATOM 715 C CA . GLN A 1 93 ? -2.404 -5.768 -12.970 1.00 91.44 93 GLN A CA 1
ATOM 716 C C . GLN A 1 93 ? -2.204 -6.136 -14.443 1.00 91.44 93 GLN A C 1
ATOM 718 O O . GLN A 1 93 ? -3.118 -5.951 -15.244 1.00 91.44 93 GLN A O 1
ATOM 723 N N . LEU A 1 94 ? -1.044 -6.690 -14.800 1.00 92.19 94 LEU A N 1
ATOM 724 C CA . LEU A 1 94 ? -0.742 -7.121 -16.159 1.00 92.19 94 LEU A CA 1
ATOM 725 C C . LEU A 1 94 ? -1.685 -8.243 -16.607 1.00 92.19 94 LEU A C 1
ATOM 727 O O . LEU A 1 94 ? -2.264 -8.145 -17.685 1.00 92.19 94 LEU A O 1
ATOM 731 N N . ARG A 1 95 ? -1.909 -9.262 -15.766 1.00 89.50 95 ARG A N 1
ATOM 732 C CA . ARG A 1 95 ? -2.865 -10.351 -16.052 1.00 89.50 95 ARG A CA 1
ATOM 733 C C . ARG A 1 95 ? -4.272 -9.823 -16.330 1.00 89.50 95 ARG A C 1
ATOM 735 O O . ARG A 1 95 ? -4.874 -10.215 -17.326 1.00 89.50 95 ARG A O 1
ATOM 742 N N . ARG A 1 96 ? -4.749 -8.882 -15.506 1.00 87.38 96 ARG A N 1
ATOM 743 C CA . ARG A 1 96 ? -6.051 -8.217 -15.693 1.00 87.38 96 ARG A CA 1
ATOM 744 C C . ARG A 1 96 ? -6.121 -7.453 -17.012 1.00 87.38 96 ARG A C 1
ATOM 746 O O . ARG A 1 96 ? -7.078 -7.606 -17.762 1.00 87.38 96 ARG A O 1
ATOM 753 N N . ARG A 1 97 ? -5.088 -6.666 -17.327 1.00 88.31 97 ARG A N 1
ATOM 754 C CA . ARG A 1 97 ? -5.023 -5.888 -18.577 1.00 88.31 97 ARG A CA 1
ATOM 755 C C . ARG A 1 97 ? -5.002 -6.765 -19.825 1.00 88.31 97 ARG A C 1
ATOM 757 O O . ARG A 1 97 ? -5.528 -6.352 -20.851 1.00 88.31 97 ARG A O 1
ATOM 764 N N . LEU A 1 98 ? -4.391 -7.944 -19.746 1.00 87.38 98 LEU A N 1
ATOM 765 C CA . LEU A 1 98 ? -4.259 -8.866 -20.875 1.00 87.38 98 LEU A CA 1
ATOM 766 C C . LEU A 1 98 ? -5.449 -9.830 -21.030 1.00 87.38 98 LEU A C 1
ATOM 768 O O . LEU A 1 98 ? -5.439 -10.636 -21.955 1.00 87.38 98 LEU A O 1
ATOM 772 N N . GLY A 1 99 ? -6.475 -9.749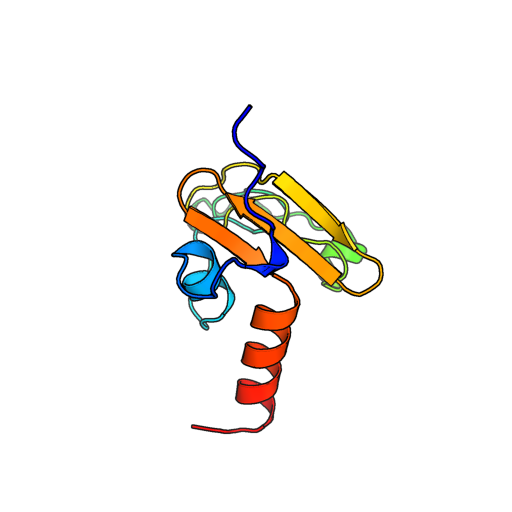 -20.173 1.00 66.88 99 GLY A N 1
ATOM 773 C CA . GLY A 1 99 ? -7.704 -10.538 -20.322 1.00 66.88 99 GLY A CA 1
ATOM 774 C C . GLY A 1 99 ? -7.522 -12.045 -20.120 1.00 66.88 99 GLY A C 1
ATOM 775 O O . GLY A 1 99 ? -8.306 -12.826 -20.653 1.00 66.88 99 GLY A O 1
ATOM 776 N N . ALA A 1 100 ? -6.500 -12.465 -19.369 1.00 59.44 100 ALA A N 1
ATOM 777 C CA . ALA A 1 100 ? -6.361 -13.860 -18.965 1.00 59.44 100 ALA A CA 1
ATOM 778 C C . ALA A 1 100 ? -7.368 -14.155 -17.839 1.00 59.44 100 ALA A C 1
ATOM 780 O O . ALA A 1 100 ? -7.049 -13.982 -16.660 1.00 59.44 100 ALA A O 1
ATOM 781 N N . GLY A 1 101 ? -8.596 -14.499 -18.242 1.00 48.56 101 GLY A N 1
ATOM 782 C CA . GLY A 1 101 ? -9.614 -15.123 -17.394 1.00 48.56 101 GLY A CA 1
ATOM 783 C C . GLY A 1 101 ? -9.263 -16.556 -17.020 1.00 48.56 101 GLY A C 1
ATOM 784 O O . GLY A 1 101 ? -8.490 -17.195 -17.772 1.00 48.56 101 GLY A O 1
#

Secondary structure (DSSP, 8-state):
-PPPPPGGG--TTSHHHHHHHSSPPPSB-TTT--BGGG-------HHHHTT-SPP-B-TTT-PBPEEEEETTEEEEEETTTEEEEHHHHHHHHHHHHTT--